Protein AF-A0A644Z979-F1 (afdb_monomer_lite)

Sequence (66 aa):
MLDAVNTLNVKYRWLSFYIDGDEEVTCNADSVLNAETSAEVCFNLLVRFITIVDEAYPELMKALWK

Radius of gyration: 13.5 Å; chains: 1; bounding box: 24×19×42 Å

pLDDT: mean 94.73, std 4.26, range [63.44, 97.38]

InterPro domains:
  IPR019660 Putative sensory transduction regulator YbjN [PF10722] (2-60)

Structure (mmCIF, N/CA/C/O backbone):
data_AF-A0A644Z979-F1
#
_entry.id   AF-A0A644Z979-F1
#
loop_
_atom_site.group_PDB
_atom_site.id
_atom_site.type_symbol
_atom_site.label_atom_id
_atom_site.label_alt_id
_atom_site.label_comp_id
_atom_site.label_asym_id
_atom_site.label_entity_id
_atom_site.label_seq_id
_atom_site.pdbx_PDB_ins_code
_atom_site.Cartn_x
_atom_site.Cartn_y
_atom_site.Cartn_z
_atom_site.occupancy
_atom_site.B_iso_or_equiv
_atom_site.auth_seq_id
_atom_site.auth_comp_id
_atom_site.auth_asym_id
_atom_site.auth_atom_id
_atom_site.pdbx_PDB_model_num
ATOM 1 N N . MET A 1 1 ? -7.500 -3.310 15.146 1.00 91.88 1 MET A N 1
ATOM 2 C CA . MET A 1 1 ? -6.516 -3.083 14.063 1.00 91.88 1 MET A CA 1
ATOM 3 C C . MET A 1 1 ? -6.779 -3.938 12.820 1.00 91.88 1 MET A C 1
ATOM 5 O O . MET A 1 1 ? -7.000 -3.361 11.765 1.00 91.88 1 MET A O 1
ATOM 9 N N . LEU A 1 2 ? -6.832 -5.275 12.924 1.00 93.06 2 LEU A N 1
ATOM 10 C CA . LEU A 1 2 ? -7.037 -6.174 11.768 1.00 93.06 2 LEU A CA 1
ATOM 11 C C . LEU A 1 2 ? -8.269 -5.838 10.903 1.00 93.06 2 LEU A C 1
ATOM 13 O O . LEU A 1 2 ? -8.161 -5.809 9.682 1.00 93.06 2 LEU A O 1
ATOM 17 N N . ASP A 1 3 ? -9.412 -5.504 11.510 1.00 95.12 3 ASP A N 1
ATOM 18 C CA . ASP A 1 3 ? -10.619 -5.117 10.758 1.00 95.12 3 ASP A CA 1
ATOM 19 C C . ASP A 1 3 ? -10.430 -3.832 9.937 1.00 95.12 3 ASP A C 1
ATOM 21 O O . ASP A 1 3 ? -10.938 -3.720 8.821 1.00 95.12 3 ASP A O 1
ATOM 25 N N . ALA A 1 4 ? -9.675 -2.865 10.470 1.00 95.56 4 ALA A N 1
ATOM 26 C CA . ALA A 1 4 ? -9.369 -1.620 9.771 1.00 95.56 4 ALA A CA 1
ATOM 27 C C . ALA A 1 4 ? -8.445 -1.889 8.577 1.00 95.56 4 ALA A C 1
ATOM 29 O O . ALA A 1 4 ? -8.745 -1.464 7.466 1.00 95.56 4 ALA A O 1
ATOM 30 N N . VAL A 1 5 ? -7.390 -2.684 8.781 1.00 96.12 5 VAL A N 1
ATOM 31 C CA . VAL A 1 5 ? -6.480 -3.136 7.714 1.00 96.12 5 VAL A CA 1
ATOM 32 C C . VAL A 1 5 ? -7.244 -3.871 6.605 1.00 96.12 5 VAL A C 1
ATOM 34 O O . VAL A 1 5 ? -7.097 -3.546 5.428 1.00 96.12 5 VAL A O 1
ATOM 37 N N . ASN A 1 6 ? -8.133 -4.802 6.964 1.00 96.56 6 ASN A N 1
ATOM 38 C CA . ASN A 1 6 ? -8.971 -5.512 5.994 1.00 96.56 6 ASN A CA 1
ATOM 39 C C . ASN A 1 6 ? -9.911 -4.570 5.231 1.00 96.56 6 ASN A C 1
ATOM 41 O O . ASN A 1 6 ? -10.088 -4.721 4.023 1.00 96.56 6 ASN A O 1
ATOM 45 N N . THR A 1 7 ? -10.481 -3.572 5.907 1.00 96.75 7 THR A N 1
ATOM 46 C CA . THR A 1 7 ? -11.333 -2.563 5.262 1.00 96.75 7 THR A CA 1
ATOM 47 C C . THR A 1 7 ? -10.542 -1.740 4.242 1.00 96.75 7 THR A C 1
ATOM 49 O O . THR A 1 7 ? -11.022 -1.524 3.128 1.00 96.75 7 THR A O 1
ATOM 52 N N . LEU A 1 8 ? -9.309 -1.341 4.573 1.00 96.81 8 LEU A N 1
ATOM 53 C CA . LEU A 1 8 ? -8.424 -0.623 3.650 1.00 96.81 8 LEU A CA 1
ATOM 54 C C . LEU A 1 8 ? -8.057 -1.470 2.425 1.00 96.81 8 LEU A C 1
ATOM 56 O O . LEU A 1 8 ? -8.082 -0.949 1.314 1.00 96.81 8 LEU A O 1
ATOM 60 N N . ASN A 1 9 ? -7.812 -2.771 2.602 1.00 96.50 9 ASN A N 1
ATOM 61 C CA . ASN A 1 9 ? -7.545 -3.701 1.496 1.00 96.50 9 ASN A CA 1
ATOM 62 C C . ASN A 1 9 ? -8.743 -3.886 0.551 1.00 96.50 9 ASN A C 1
ATOM 64 O O . ASN A 1 9 ? -8.564 -4.104 -0.644 1.00 96.50 9 ASN A O 1
ATOM 68 N N . VAL A 1 10 ? -9.974 -3.779 1.060 1.00 96.44 10 VAL A N 1
ATOM 69 C CA . VAL A 1 10 ? -11.182 -3.776 0.216 1.00 96.44 10 VAL A CA 1
ATOM 70 C C . VAL A 1 10 ? -11.345 -2.437 -0.511 1.00 96.44 10 VAL A C 1
ATOM 72 O O . VAL A 1 10 ? -11.790 -2.404 -1.659 1.00 96.44 10 VAL A O 1
ATOM 75 N N . LYS A 1 11 ? -10.989 -1.328 0.148 1.00 96.44 11 LYS A N 1
ATOM 76 C CA . LYS A 1 11 ? -11.141 0.040 -0.370 1.00 96.44 11 LYS A CA 1
ATOM 77 C C . LYS A 1 11 ? -10.117 0.370 -1.458 1.00 96.44 11 LYS A C 1
ATOM 79 O O . LYS A 1 11 ? -10.475 0.960 -2.478 1.00 96.44 11 LYS A O 1
ATOM 84 N N . TYR A 1 12 ? -8.854 0.007 -1.252 1.00 95.56 12 TYR A N 1
ATOM 85 C CA . TYR A 1 12 ? -7.747 0.410 -2.111 1.00 95.56 12 TYR A CA 1
ATOM 86 C C . TYR A 1 12 ? -7.212 -0.762 -2.926 1.00 95.56 12 TYR A C 1
ATOM 88 O O . TYR A 1 12 ? -6.662 -1.719 -2.405 1.00 95.56 12 TYR A O 1
ATOM 96 N N . ARG A 1 13 ? -7.316 -0.646 -4.253 1.00 90.12 13 ARG A N 1
ATOM 97 C CA . ARG A 1 13 ? -6.862 -1.687 -5.188 1.00 90.12 13 ARG A CA 1
ATOM 98 C C . ARG A 1 13 ? -5.338 -1.791 -5.319 1.00 90.12 13 ARG A C 1
ATOM 100 O O . ARG A 1 13 ? -4.835 -2.847 -5.679 1.00 90.12 13 ARG A O 1
ATOM 107 N N . TRP A 1 14 ? -4.627 -0.678 -5.148 1.00 90.44 14 TRP A N 1
ATOM 108 C CA . TRP A 1 14 ? -3.208 -0.564 -5.514 1.00 90.44 14 TRP A CA 1
ATOM 109 C C . TRP A 1 14 ? -2.244 -0.837 -4.360 1.00 90.44 14 TRP A C 1
ATOM 111 O O . TRP A 1 14 ? -1.060 -1.019 -4.621 1.00 90.44 14 TRP A O 1
ATOM 121 N N . LEU A 1 15 ? -2.739 -0.852 -3.120 1.00 95.19 15 LEU A N 1
ATOM 122 C CA . LEU A 1 15 ? -1.949 -1.126 -1.925 1.00 95.19 15 LEU A CA 1
ATOM 123 C C . LEU A 1 15 ? -2.517 -2.326 -1.186 1.00 95.19 15 LEU A C 1
ATOM 125 O O . LEU A 1 15 ? -3.731 -2.450 -1.050 1.00 95.19 15 LEU A O 1
ATOM 129 N N . SER A 1 16 ? -1.621 -3.163 -0.678 1.00 95.69 16 SER A N 1
ATOM 130 C CA . SER A 1 16 ? -1.945 -4.186 0.312 1.00 95.69 16 SER A CA 1
ATOM 131 C C . SER A 1 16 ? -1.390 -3.761 1.664 1.00 95.69 16 SER A C 1
ATOM 133 O O . SER A 1 16 ? -0.190 -3.537 1.788 1.00 95.69 16 SER A O 1
ATOM 135 N N . PHE A 1 17 ? -2.257 -3.654 2.662 1.00 97.06 17 PHE A N 1
ATOM 136 C CA . PHE A 1 17 ? -1.946 -3.355 4.054 1.00 97.06 17 PHE A CA 1
ATOM 137 C C . PHE A 1 17 ? -1.869 -4.649 4.866 1.00 97.06 17 PHE A C 1
ATOM 139 O O . PHE A 1 17 ? -2.695 -5.551 4.688 1.00 97.06 17 PHE A O 1
ATOM 146 N N . TYR A 1 18 ? -0.916 -4.728 5.786 1.00 96.31 18 TYR A N 1
ATOM 147 C CA . TYR A 1 18 ? -0.752 -5.844 6.714 1.00 96.31 18 TYR A CA 1
ATOM 148 C C . TYR A 1 18 ? -0.088 -5.372 8.012 1.00 96.31 18 TYR A C 1
ATOM 150 O O . TYR A 1 18 ? 0.444 -4.268 8.077 1.00 96.31 18 TYR A O 1
ATOM 158 N N . ILE A 1 19 ? -0.159 -6.204 9.051 1.00 96.00 19 ILE A N 1
ATOM 159 C CA . ILE A 1 19 ? 0.617 -6.019 10.281 1.00 96.00 19 ILE A CA 1
ATOM 160 C C . ILE A 1 19 ? 1.811 -6.963 10.188 1.00 96.00 19 ILE A C 1
ATOM 162 O O . ILE A 1 19 ? 1.615 -8.151 9.914 1.00 96.00 19 ILE A O 1
ATOM 166 N N . ASP A 1 20 ? 3.021 -6.439 10.337 1.00 94.81 20 ASP A N 1
ATOM 167 C CA . ASP A 1 20 ? 4.244 -7.237 10.256 1.00 94.81 20 ASP A CA 1
ATOM 168 C C . ASP A 1 20 ? 4.683 -7.802 11.619 1.00 94.81 20 ASP A C 1
ATOM 170 O O . ASP A 1 20 ? 3.927 -7.807 12.592 1.00 94.81 20 ASP A O 1
ATOM 174 N N . GLY A 1 21 ? 5.888 -8.376 11.659 1.00 94.56 21 GLY A N 1
ATOM 175 C CA . GLY A 1 21 ? 6.436 -9.019 12.853 1.00 94.56 21 GLY A CA 1
ATOM 176 C C . GLY A 1 21 ? 6.801 -8.055 13.982 1.00 94.56 21 GLY A C 1
ATOM 177 O O . GLY A 1 21 ? 6.952 -8.518 15.111 1.00 94.56 21 GLY A O 1
ATOM 178 N N . ASP A 1 22 ? 6.895 -6.755 13.691 1.00 95.38 22 ASP A N 1
ATOM 179 C CA . ASP A 1 22 ? 7.219 -5.702 14.657 1.00 95.38 22 ASP A CA 1
ATOM 180 C C . ASP A 1 22 ? 5.951 -4.963 15.137 1.00 95.38 22 ASP A C 1
ATOM 182 O O . ASP A 1 22 ? 6.027 -3.922 15.785 1.00 95.38 22 ASP A O 1
ATOM 186 N N . GLU A 1 23 ? 4.769 -5.531 14.855 1.00 90.50 23 GLU A N 1
ATOM 187 C CA . GLU A 1 23 ? 3.445 -4.969 15.160 1.00 90.50 23 GLU A CA 1
ATOM 188 C C . GLU A 1 23 ? 3.157 -3.625 14.461 1.00 90.50 23 GLU A C 1
ATOM 190 O O . GLU A 1 23 ? 2.240 -2.892 14.850 1.00 90.50 23 GLU A O 1
ATOM 195 N N . GLU A 1 24 ? 3.878 -3.319 13.379 1.00 93.56 24 GLU A N 1
ATOM 196 C CA . GLU A 1 24 ? 3.674 -2.111 12.584 1.00 93.56 24 GLU A CA 1
ATOM 197 C C . GLU A 1 24 ? 2.665 -2.351 11.453 1.00 93.56 24 GLU A C 1
ATOM 199 O O . GLU A 1 24 ? 2.588 -3.431 10.860 1.00 93.56 24 GLU A O 1
ATOM 204 N N . VAL A 1 25 ? 1.856 -1.331 11.143 1.00 95.31 25 VAL A N 1
ATOM 205 C CA . VAL A 1 25 ? 0.991 -1.364 9.958 1.00 95.31 25 VAL A CA 1
ATOM 206 C C . VAL A 1 25 ? 1.824 -0.964 8.749 1.00 95.31 25 VAL A C 1
ATOM 208 O O . VAL A 1 25 ? 2.123 0.214 8.549 1.00 95.31 25 VAL A O 1
ATOM 211 N N . THR A 1 26 ? 2.120 -1.945 7.910 1.00 95.81 26 THR A N 1
ATOM 212 C CA . THR A 1 26 ? 2.927 -1.787 6.704 1.00 95.81 26 THR A CA 1
ATOM 213 C C . THR A 1 26 ? 2.041 -1.907 5.466 1.00 95.81 26 THR A C 1
ATOM 215 O O . THR A 1 26 ? 1.024 -2.606 5.463 1.00 95.81 26 THR A O 1
ATOM 218 N N . CYS A 1 27 ? 2.394 -1.196 4.393 1.00 95.06 27 CYS A N 1
ATOM 219 C CA . CYS A 1 27 ? 1.733 -1.339 3.100 1.00 95.06 27 CYS A CA 1
ATOM 220 C C . CYS A 1 27 ? 2.733 -1.576 1.969 1.00 95.06 27 CYS A C 1
ATOM 222 O O . CYS A 1 27 ? 3.870 -1.112 2.016 1.00 95.06 27 CYS A O 1
ATOM 224 N N . ASN A 1 28 ? 2.300 -2.328 0.959 1.00 95.56 28 ASN A N 1
ATOM 225 C CA . ASN A 1 28 ? 3.105 -2.697 -0.200 1.00 95.56 28 ASN A CA 1
ATOM 226 C C . ASN A 1 28 ? 2.337 -2.442 -1.510 1.00 95.56 28 ASN A C 1
ATOM 228 O O . ASN A 1 28 ? 1.107 -2.551 -1.548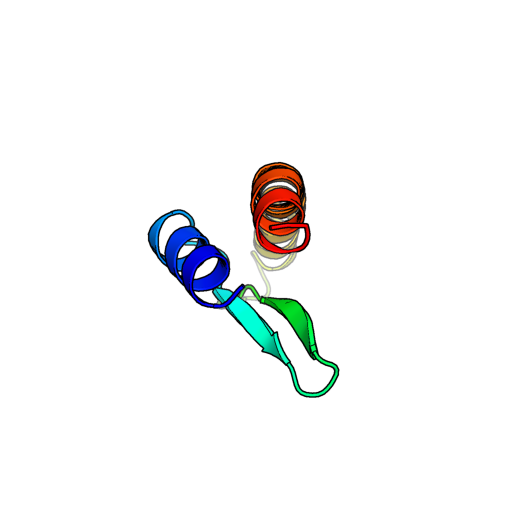 1.00 95.56 28 ASN A O 1
ATOM 232 N N . ALA A 1 29 ? 3.078 -2.137 -2.577 1.00 94.50 29 ALA A N 1
ATOM 233 C 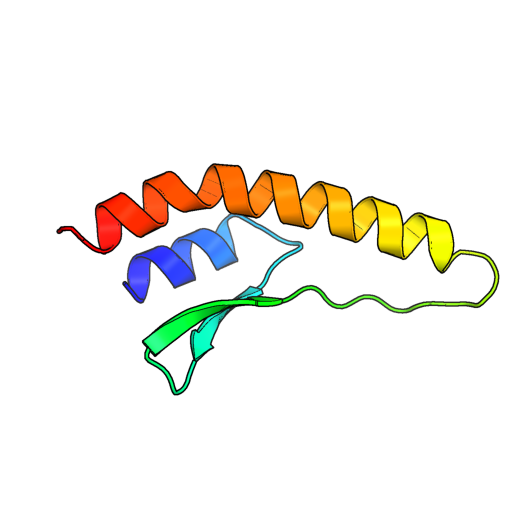CA . ALA A 1 29 ? 2.610 -2.048 -3.954 1.00 94.50 29 ALA A CA 1
ATOM 234 C C . ALA A 1 29 ? 3.562 -2.820 -4.871 1.00 94.50 29 ALA A C 1
ATOM 236 O O . ALA A 1 29 ? 4.766 -2.575 -4.859 1.00 94.50 29 ALA A O 1
ATOM 237 N N . ASP A 1 30 ? 3.008 -3.653 -5.747 1.00 93.44 30 ASP A N 1
ATOM 238 C CA . ASP A 1 30 ? 3.778 -4.388 -6.748 1.00 93.44 30 ASP A CA 1
ATOM 239 C C . ASP A 1 30 ? 3.332 -4.010 -8.163 1.00 93.44 30 ASP A C 1
ATOM 241 O O . ASP A 1 30 ? 2.153 -3.755 -8.428 1.00 93.44 30 ASP A O 1
ATOM 245 N N . SER A 1 31 ? 4.279 -3.997 -9.101 1.00 92.69 31 SER A N 1
ATOM 246 C CA . SER A 1 31 ? 3.987 -3.824 -10.524 1.00 92.69 31 SER A CA 1
ATOM 247 C C . SER A 1 31 ? 5.034 -4.499 -11.393 1.00 92.69 31 SER A C 1
ATOM 249 O O . SER A 1 31 ? 6.215 -4.555 -11.058 1.00 92.69 31 SER A O 1
ATOM 251 N N . VAL A 1 32 ? 4.601 -4.957 -12.566 1.00 93.88 32 VAL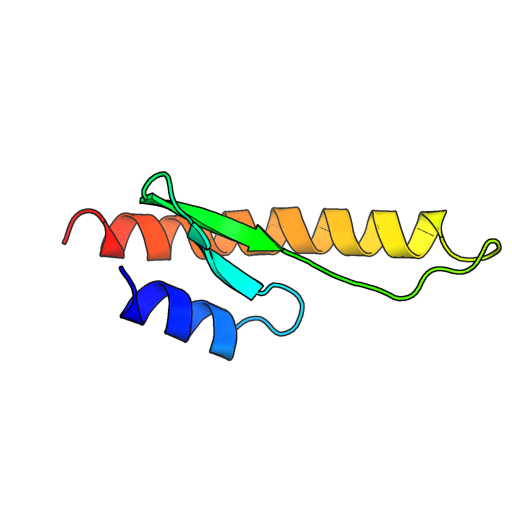 A N 1
ATOM 252 C CA . VAL A 1 32 ? 5.512 -5.408 -13.618 1.00 93.88 32 VAL A CA 1
ATOM 253 C C . VAL A 1 32 ? 6.169 -4.181 -14.242 1.00 93.88 32 VAL A C 1
ATOM 255 O O . VAL A 1 32 ? 5.482 -3.240 -14.643 1.00 93.88 32 VAL A O 1
ATOM 258 N N . LEU A 1 33 ? 7.498 -4.193 -14.312 1.00 94.19 33 LEU A N 1
ATOM 259 C CA . LEU A 1 33 ? 8.294 -3.126 -14.907 1.00 94.19 33 LEU A CA 1
ATOM 260 C C . LEU A 1 33 ? 8.926 -3.609 -16.212 1.00 94.19 33 LEU A C 1
ATOM 262 O O . LEU A 1 33 ? 9.315 -4.768 -16.346 1.00 94.19 33 LEU A O 1
ATOM 266 N N . ASN A 1 34 ? 9.071 -2.692 -17.159 1.00 95.50 34 ASN A N 1
ATOM 267 C CA . ASN A 1 34 ? 9.922 -2.859 -18.330 1.00 95.50 34 ASN A CA 1
ATOM 268 C C . ASN A 1 34 ? 10.839 -1.629 -18.451 1.00 95.50 34 ASN A C 1
ATOM 270 O O . ASN A 1 34 ? 10.592 -0.598 -17.821 1.00 95.50 34 ASN A O 1
ATOM 274 N N . ALA A 1 35 ? 11.915 -1.739 -19.231 1.00 95.62 35 ALA A N 1
ATOM 275 C CA . ALA A 1 35 ? 12.927 -0.686 -19.314 1.00 95.62 35 ALA A CA 1
ATOM 276 C C . ALA A 1 35 ? 12.374 0.649 -19.851 1.00 95.62 35 ALA A C 1
ATOM 278 O O . ALA A 1 35 ? 12.837 1.704 -19.431 1.00 95.62 35 ALA A O 1
ATOM 279 N N . GLU A 1 36 ? 11.366 0.604 -20.724 1.00 96.88 36 GLU A N 1
ATOM 280 C CA . GLU A 1 36 ? 10.808 1.777 -21.405 1.00 96.88 36 GLU A CA 1
ATOM 281 C C . GLU A 1 36 ? 9.863 2.588 -20.508 1.00 96.88 36 GLU A C 1
ATOM 283 O O . GLU A 1 36 ? 9.847 3.814 -20.585 1.00 96.88 36 GLU A O 1
ATOM 288 N N . THR A 1 37 ? 9.103 1.925 -19.628 1.00 95.19 37 THR A N 1
ATOM 289 C CA . THR A 1 37 ? 8.055 2.566 -18.811 1.00 95.19 37 THR A CA 1
ATOM 290 C C . THR A 1 37 ? 8.359 2.581 -17.314 1.00 95.19 37 THR A C 1
ATOM 292 O O . THR A 1 37 ? 7.555 3.092 -16.535 1.00 95.19 37 THR A O 1
ATOM 295 N N . SER A 1 38 ? 9.492 2.018 -16.878 1.00 96.44 38 SER A N 1
ATOM 296 C CA . SER A 1 38 ? 9.830 1.865 -15.452 1.00 96.44 38 SER A CA 1
ATOM 297 C C . SER 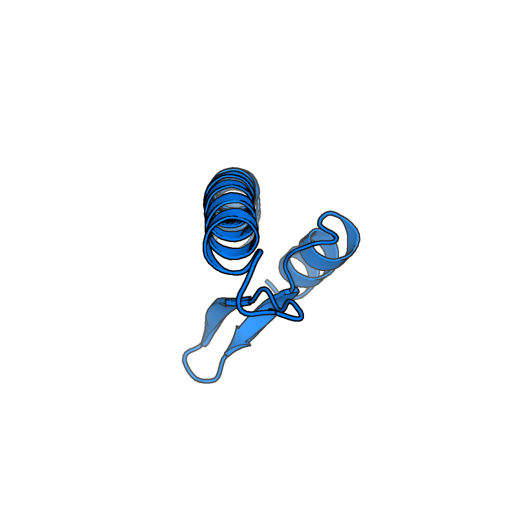A 1 38 ? 9.746 3.175 -14.664 1.00 96.44 38 SER A C 1
ATOM 299 O O . SER A 1 38 ? 9.118 3.210 -13.609 1.00 96.44 38 SER A O 1
ATOM 301 N N . ALA A 1 39 ? 10.314 4.262 -15.191 1.00 96.50 39 ALA A N 1
ATOM 302 C CA . ALA A 1 39 ? 10.322 5.559 -14.519 1.00 96.50 39 ALA A CA 1
ATOM 303 C C . ALA A 1 39 ? 8.903 6.102 -14.282 1.00 96.50 39 ALA A C 1
ATOM 305 O O . ALA A 1 39 ? 8.568 6.498 -13.166 1.00 96.50 39 ALA A O 1
ATOM 306 N N . GLU A 1 40 ? 8.054 6.079 -15.312 1.00 97.00 40 GLU A N 1
ATOM 307 C CA . GLU A 1 40 ? 6.675 6.565 -15.231 1.00 97.00 40 GLU A CA 1
ATOM 308 C C . GLU A 1 40 ? 5.818 5.694 -14.305 1.00 97.00 40 GLU A C 1
ATOM 310 O O . GLU A 1 40 ? 5.066 6.215 -13.478 1.00 97.00 40 GLU A O 1
ATOM 315 N N . VAL A 1 41 ? 5.938 4.367 -14.409 1.00 96.12 41 VAL A N 1
ATOM 316 C CA . VAL A 1 41 ? 5.189 3.431 -13.559 1.00 96.12 41 VAL A CA 1
ATOM 317 C C . VAL A 1 41 ? 5.571 3.619 -12.092 1.00 96.12 41 VAL A C 1
ATOM 319 O O . VAL A 1 41 ? 4.682 3.770 -11.254 1.00 96.12 41 VAL A O 1
ATOM 322 N N . CYS A 1 42 ? 6.868 3.684 -11.778 1.00 95.38 42 CYS A N 1
ATOM 323 C CA . CYS A 1 42 ? 7.341 3.906 -10.413 1.00 95.38 42 CYS A CA 1
ATOM 324 C C . CYS A 1 42 ? 6.886 5.262 -9.860 1.00 95.38 42 CYS A C 1
ATOM 326 O O . CYS A 1 42 ? 6.441 5.330 -8.716 1.00 95.38 42 CYS A O 1
ATOM 328 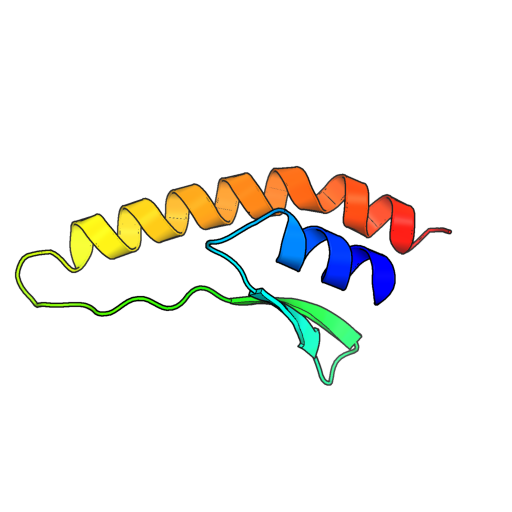N N . PHE A 1 43 ? 6.940 6.329 -10.663 1.00 96.62 43 PHE A N 1
ATOM 329 C CA . PHE A 1 43 ? 6.480 7.650 -10.231 1.00 96.62 43 PHE A CA 1
ATOM 330 C C . PHE A 1 43 ? 4.975 7.661 -9.934 1.00 96.62 43 PHE A C 1
ATOM 332 O O . PHE A 1 43 ? 4.552 8.124 -8.875 1.00 96.62 43 PHE A O 1
ATOM 339 N N . ASN A 1 44 ? 4.163 7.090 -10.826 1.00 95.56 44 ASN A N 1
ATOM 340 C CA . ASN A 1 44 ? 2.719 6.997 -10.626 1.00 95.56 44 ASN A CA 1
ATOM 341 C C . ASN A 1 44 ? 2.352 6.135 -9.410 1.00 95.56 44 ASN A C 1
ATOM 343 O O . ASN A 1 44 ? 1.428 6.486 -8.673 1.00 95.56 44 ASN A O 1
ATOM 347 N N . LEU A 1 45 ? 3.062 5.024 -9.185 1.00 95.44 45 LEU A N 1
ATOM 348 C CA . LEU A 1 45 ? 2.880 4.203 -7.989 1.00 95.44 45 LEU A CA 1
ATOM 349 C C . LEU A 1 45 ? 3.237 4.979 -6.726 1.00 95.44 45 LEU A C 1
ATOM 351 O O . LEU A 1 45 ? 2.432 4.988 -5.804 1.00 95.44 45 LEU A O 1
ATOM 355 N N . LEU A 1 46 ? 4.374 5.680 -6.705 1.00 95.81 46 LEU A N 1
ATOM 356 C CA . LEU A 1 46 ? 4.806 6.479 -5.557 1.00 95.81 46 LEU A CA 1
ATOM 357 C C . LEU A 1 46 ? 3.784 7.564 -5.195 1.00 95.81 46 LEU A C 1
ATOM 359 O O . LEU A 1 46 ? 3.414 7.692 -4.030 1.00 95.81 46 LEU A O 1
ATOM 363 N N . VAL A 1 47 ? 3.292 8.317 -6.185 1.00 97.00 47 VAL A N 1
ATOM 364 C CA . VAL A 1 47 ? 2.283 9.363 -5.953 1.00 97.00 47 VAL A CA 1
ATOM 365 C C . VAL A 1 47 ? 1.002 8.758 -5.376 1.00 97.00 47 VAL A C 1
ATOM 367 O O . VAL A 1 47 ? 0.498 9.249 -4.369 1.00 97.00 47 VAL A O 1
ATOM 370 N N . ARG A 1 48 ? 0.507 7.651 -5.952 1.00 95.44 48 ARG A N 1
ATOM 371 C CA . ARG A 1 48 ? -0.669 6.938 -5.419 1.00 95.44 48 ARG A CA 1
ATOM 372 C C . ARG A 1 48 ? -0.429 6.428 -4.003 1.00 95.44 48 ARG A C 1
ATOM 374 O O . ARG A 1 48 ? -1.326 6.531 -3.176 1.00 95.44 48 ARG A O 1
ATOM 381 N N . PHE A 1 49 ? 0.757 5.890 -3.737 1.00 96.44 49 PHE A N 1
ATOM 382 C CA . PHE A 1 49 ? 1.1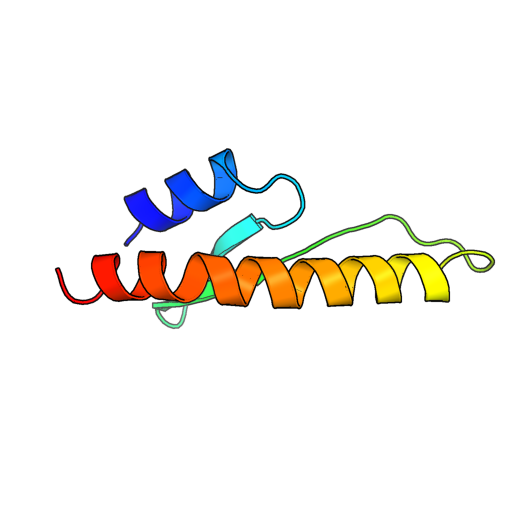32 5.349 -2.438 1.00 96.44 49 PHE A CA 1
ATOM 383 C C . PHE A 1 49 ? 1.019 6.428 -1.361 1.00 96.44 49 PHE A C 1
ATOM 385 O O . PHE A 1 49 ? 0.299 6.243 -0.384 1.00 96.44 49 PHE A O 1
ATOM 392 N N . ILE A 1 50 ? 1.659 7.581 -1.577 1.00 96.25 50 ILE A N 1
ATOM 393 C CA . ILE A 1 50 ? 1.656 8.696 -0.622 1.00 96.25 50 ILE A CA 1
ATOM 394 C C . ILE A 1 50 ? 0.232 9.207 -0.386 1.00 96.25 50 ILE A C 1
ATOM 396 O O . ILE A 1 50 ? -0.163 9.385 0.763 1.00 96.25 50 ILE A O 1
ATOM 400 N N . THR A 1 51 ? -0.558 9.394 -1.449 1.00 96.81 51 THR A N 1
ATOM 401 C CA . THR A 1 51 ? -1.951 9.852 -1.321 1.00 96.81 51 THR A CA 1
ATOM 402 C C . THR A 1 51 ? -2.805 8.868 -0.524 1.00 96.81 51 THR A C 1
ATOM 404 O O . THR A 1 51 ? -3.525 9.275 0.381 1.00 96.81 51 THR A O 1
ATOM 407 N N . ILE A 1 52 ? -2.714 7.570 -0.824 1.00 97.38 52 ILE A N 1
ATOM 408 C CA . ILE A 1 52 ? -3.525 6.560 -0.136 1.00 97.38 52 ILE A CA 1
ATOM 409 C C . ILE A 1 52 ? -3.106 6.426 1.334 1.00 97.38 52 ILE A C 1
ATOM 411 O O . ILE A 1 52 ? -3.971 6.286 2.196 1.00 97.38 52 ILE A O 1
ATOM 415 N N . VAL A 1 53 ? -1.806 6.475 1.639 1.00 96.56 53 VAL A N 1
ATOM 416 C CA . VAL A 1 53 ? -1.320 6.403 3.025 1.00 96.56 53 VAL A CA 1
ATOM 417 C C . VAL A 1 53 ? -1.808 7.597 3.844 1.00 96.56 53 VAL A C 1
ATOM 419 O O . VAL A 1 53 ? -2.268 7.399 4.969 1.00 96.56 53 VAL A O 1
ATOM 422 N N . ASP A 1 54 ? -1.777 8.807 3.281 1.00 97.38 54 ASP A N 1
ATOM 423 C CA . ASP A 1 54 ? -2.289 10.011 3.948 1.00 97.38 54 ASP A CA 1
ATOM 424 C C . ASP A 1 54 ? -3.798 9.903 4.240 1.00 97.38 54 ASP A C 1
ATOM 426 O O . ASP A 1 54 ? -4.248 10.180 5.351 1.00 97.38 54 ASP A O 1
ATOM 430 N N . GLU A 1 55 ? -4.583 9.389 3.286 1.00 96.69 55 GLU A N 1
ATOM 431 C CA . GLU A 1 55 ? -6.017 9.139 3.481 1.00 96.69 55 GLU A CA 1
ATOM 432 C C . GLU A 1 55 ? -6.313 8.023 4.498 1.00 96.69 55 GLU A C 1
ATOM 434 O O . GLU A 1 55 ? -7.301 8.097 5.234 1.00 96.69 55 GLU A O 1
ATOM 439 N N . ALA A 1 56 ? -5.486 6.976 4.534 1.00 96.56 56 ALA A N 1
ATOM 440 C CA . ALA A 1 56 ? -5.656 5.835 5.431 1.00 96.56 56 ALA A CA 1
ATOM 441 C C . ALA A 1 56 ? -5.246 6.158 6.876 1.00 96.56 56 ALA A C 1
ATOM 443 O O . ALA A 1 56 ? -5.809 5.591 7.819 1.00 96.56 56 ALA A O 1
ATOM 444 N N . TYR A 1 57 ? -4.295 7.077 7.071 1.00 95.50 57 TYR A N 1
ATOM 445 C CA . TYR A 1 57 ? -3.713 7.375 8.379 1.00 95.50 57 TYR A CA 1
ATOM 446 C C . TYR A 1 57 ? -4.760 7.737 9.454 1.00 95.50 57 TYR A C 1
ATOM 448 O O . TYR A 1 57 ? -4.743 7.120 10.522 1.00 95.50 57 TYR A O 1
ATOM 456 N N . PRO A 1 58 ? -5.744 8.631 9.218 1.00 96.19 58 PRO A N 1
ATOM 457 C CA . PRO A 1 58 ? -6.778 8.923 10.210 1.00 96.19 58 PRO A CA 1
ATOM 458 C C . PRO A 1 58 ? -7.657 7.717 10.569 1.00 96.19 58 PRO A C 1
ATOM 460 O O . PRO A 1 58 ? -8.113 7.615 11.709 1.00 96.19 58 PRO A O 1
ATOM 463 N N . GLU A 1 59 ? -7.934 6.820 9.616 1.00 95.06 59 GLU A N 1
ATOM 464 C CA . GLU A 1 59 ? -8.714 5.599 9.860 1.00 95.06 59 GLU A CA 1
ATOM 465 C C . GLU A 1 59 ? -7.927 4.615 10.739 1.00 95.06 59 GLU A C 1
ATOM 467 O O . GLU A 1 59 ? -8.467 4.100 11.723 1.00 95.06 59 GLU A O 1
ATOM 472 N N . LEU A 1 60 ? -6.636 4.428 10.444 1.00 95.44 60 LEU A N 1
ATOM 473 C CA . LEU A 1 60 ? -5.719 3.599 11.233 1.00 95.44 60 LEU A CA 1
ATOM 474 C C . LEU A 1 60 ? -5.543 4.142 12.651 1.00 95.44 60 LEU A C 1
ATOM 476 O O . LEU A 1 60 ? -5.661 3.390 13.618 1.00 95.44 60 LEU A O 1
ATOM 480 N N . MET A 1 61 ? -5.359 5.456 12.796 1.00 95.25 61 MET A N 1
ATOM 481 C CA . MET A 1 61 ? -5.263 6.094 14.108 1.00 95.25 61 MET A CA 1
ATOM 482 C C . MET A 1 61 ? -6.560 5.908 14.901 1.00 95.25 61 MET A C 1
ATOM 484 O O . MET A 1 61 ? -6.529 5.447 16.037 1.00 95.25 61 MET A O 1
ATOM 488 N N . LYS A 1 62 ? -7.737 6.135 14.313 1.00 94.81 62 LYS A N 1
ATOM 489 C CA . LYS A 1 62 ? -9.004 5.856 15.017 1.00 94.81 62 LYS A CA 1
ATOM 490 C C . LYS A 1 62 ? -9.134 4.399 15.466 1.00 94.81 62 LYS A C 1
ATOM 492 O O . LYS A 1 62 ? -9.776 4.150 16.480 1.00 94.81 62 LYS A O 1
ATOM 497 N N . ALA A 1 63 ? -8.570 3.452 14.719 1.00 93.56 63 ALA A N 1
ATOM 498 C CA . ALA A 1 63 ? -8.581 2.035 15.069 1.00 93.56 63 ALA A CA 1
ATOM 499 C C . ALA A 1 63 ? -7.533 1.647 16.128 1.00 93.56 63 ALA A C 1
ATOM 501 O O . ALA A 1 63 ? -7.726 0.630 16.791 1.00 93.56 63 ALA A O 1
ATOM 502 N N . LEU A 1 64 ? -6.446 2.416 16.266 1.00 91.69 64 LEU A N 1
ATOM 503 C CA . LEU A 1 64 ? -5.405 2.224 17.282 1.00 91.69 64 LEU A CA 1
ATOM 504 C C . LEU A 1 64 ? -5.835 2.751 18.656 1.00 91.69 64 LEU A C 1
ATOM 506 O O . LEU A 1 64 ? -5.567 2.123 19.670 1.00 91.69 64 LEU A O 1
ATOM 510 N N . TRP A 1 65 ? -6.497 3.908 18.680 1.00 89.69 65 TRP A N 1
ATOM 511 C CA . TRP A 1 65 ? -6.904 4.606 19.908 1.00 89.69 65 TRP A CA 1
ATOM 512 C C . TRP A 1 65 ? -8.286 4.178 20.429 1.00 89.69 65 TRP A C 1
ATOM 514 O O . TRP A 1 65 ? -8.857 4.847 21.292 1.00 89.69 65 TRP A O 1
ATOM 524 N N . LYS A 1 66 ? -8.846 3.111 19.859 1.00 63.44 66 LYS A N 1
ATOM 525 C CA . LYS A 1 66 ? -10.145 2.542 20.221 1.00 63.44 66 LYS A CA 1
ATOM 526 C C . LYS A 1 66 ? -9.976 1.474 21.289 1.00 63.44 66 LYS A C 1
ATOM 528 O O . LYS A 1 66 ? -10.806 1.477 22.222 1.00 63.44 66 LYS A O 1
#

Foldseek 3Di:
DVVLQVVLVVVDPAKRWDQDPVRDTDIDGDDDDDPVCNVVVVVVSVVVVVVSCVVSVVSVVVVVVD

Organism: NCBI:txid1076179

Secondary structure (DSSP, 8-state):
-HHHHHHHHHH-SS-EEEE-TTS-EEEE------TTTHHHHHHHHHHHHHHHHHHHHHHHHHHH--